Protein AF-A0A7J7ICZ2-F1 (afdb_monomer_lite)

InterPro domains:
  IPR003697 Nucleoside triphosphate pyrophosphatase Maf-like protein [PF02545] (10-114)
  IPR003697 Nucleoside triphosphate pyrophosphatase Maf-like protein [PTHR43213] (9-114)
  IPR029001 Inosine triphosphate pyrophosphatase-like [G3DSA:3.90.950.10] (3-115)
  IPR029001 Inosine triphosphate pyrophosphatase-like [SSF52972] (8-114)

Sequence (115 aa):
MRSGAQPFSLILGSSSRTRQQLLKELGYEFVVMRPDIDEEAIRHPDAERLVRLLGHAKADALLAHLGDRSRLDEQRAEGKPLLLITGDQVVVHEGRILEKPQDATEARRFISSYR

pLDDT: mean 89.65, std 11.32, range [46.28, 98.12]

Organism: NCBI:txid2690220

Foldseek 3Di:
DPPDDDLAAEEEQDPDPVVVVVCVVVVDDYHYHHQDDDLVVQDDLDQVVSFVVVQVSSVVRVVVVPVPVVNVVVRTDPPGHYDYGGTDDWDADPSDTHDPDPDPVSVVVVVVSVD

Structure (mmCIF, N/CA/C/O backbone):
data_AF-A0A7J7ICZ2-F1
#
_entry.id   AF-A0A7J7ICZ2-F1
#
loop_
_atom_site.group_PDB
_atom_site.id
_atom_site.type_symbol
_atom_site.label_atom_id
_atom_site.label_alt_id
_atom_site.label_comp_id
_atom_site.label_asym_id
_atom_site.label_entity_id
_atom_site.label_seq_id
_atom_site.pdbx_PDB_ins_code
_atom_site.Cartn_x
_atom_site.Cartn_y
_atom_site.Cartn_z
_atom_site.occupancy
_atom_site.B_iso_or_equiv
_atom_site.auth_seq_id
_atom_site.auth_comp_id
_atom_site.auth_asym_id
_atom_site.auth_atom_id
_atom_site.pdbx_PDB_model_num
ATOM 1 N N . MET A 1 1 ? -10.614 24.925 7.909 1.00 46.28 1 MET A N 1
ATOM 2 C CA . MET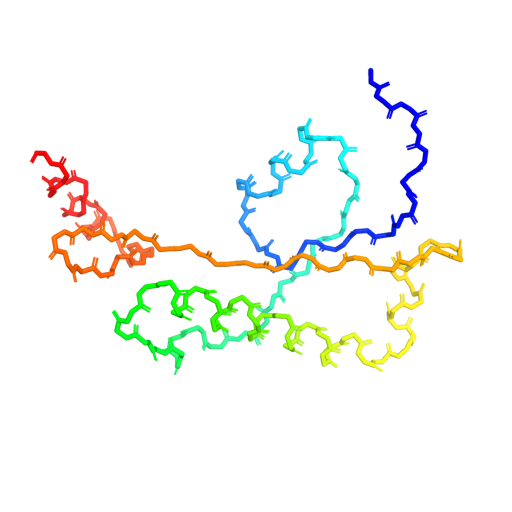 A 1 1 ? -10.247 23.605 8.470 1.00 46.28 1 MET A CA 1
ATOM 3 C C . MET A 1 1 ? -11.529 22.937 8.934 1.00 46.28 1 MET A C 1
ATOM 5 O O . MET A 1 1 ? -12.274 23.573 9.672 1.00 46.28 1 MET A O 1
ATOM 9 N N . ARG A 1 2 ? -11.861 21.734 8.447 1.00 49.06 2 ARG A N 1
ATOM 10 C CA . ARG A 1 2 ? -13.045 21.006 8.930 1.00 49.06 2 ARG A CA 1
ATOM 11 C C . ARG A 1 2 ? -12.766 20.536 10.360 1.00 49.06 2 ARG A C 1
ATOM 13 O O . ARG A 1 2 ? -12.144 19.507 10.570 1.00 49.06 2 ARG A O 1
ATOM 20 N N . SER A 1 3 ? -13.185 21.357 11.318 1.00 56.00 3 SER A N 1
ATOM 21 C CA . SER A 1 3 ? -13.157 21.086 12.754 1.00 56.00 3 SER A CA 1
ATOM 22 C C . SER A 1 3 ? -14.363 20.222 13.125 1.00 56.00 3 SER A C 1
ATOM 24 O O . SER A 1 3 ? -15.378 20.714 13.610 1.00 56.00 3 SER A O 1
ATOM 26 N N . GLY A 1 4 ? -14.294 18.937 12.794 1.00 65.81 4 GLY A N 1
ATOM 27 C CA . GLY A 1 4 ? -15.257 17.940 13.245 1.00 65.81 4 GLY A CA 1
ATOM 28 C C . GLY A 1 4 ? -14.494 16.715 13.715 1.00 65.81 4 GLY A C 1
ATOM 29 O O . GLY A 1 4 ? -13.615 16.236 13.000 1.00 65.81 4 GLY A O 1
ATOM 30 N N . ALA A 1 5 ? -14.802 16.223 14.915 1.00 77.94 5 ALA A N 1
ATOM 31 C CA . ALA A 1 5 ? -14.206 14.991 15.415 1.00 77.94 5 ALA A CA 1
ATOM 32 C C . ALA A 1 5 ? -14.478 13.851 14.419 1.00 77.94 5 ALA A C 1
ATOM 34 O O . ALA A 1 5 ? -15.615 13.655 13.988 1.00 77.94 5 ALA A O 1
ATOM 35 N N . GLN A 1 6 ? -13.437 13.106 14.043 1.00 87.50 6 GLN A N 1
ATOM 36 C CA . GLN A 1 6 ? -13.566 12.011 13.077 1.00 87.50 6 GLN A CA 1
ATOM 37 C C . GLN A 1 6 ? -14.522 10.940 13.625 1.00 87.50 6 GLN A C 1
ATOM 39 O O . GLN A 1 6 ? -14.394 10.586 14.803 1.00 87.50 6 GLN A O 1
ATOM 44 N N . PRO A 1 7 ? -15.470 10.417 12.820 1.00 90.62 7 PRO A N 1
ATOM 45 C CA . PRO A 1 7 ? -16.446 9.427 13.280 1.00 90.62 7 PRO A CA 1
ATOM 46 C C . PRO A 1 7 ? -15.853 8.015 13.416 1.00 90.62 7 PRO A C 1
ATOM 48 O O . PRO A 1 7 ? -16.572 7.087 13.764 1.00 90.62 7 PRO A O 1
ATOM 51 N N . PHE A 1 8 ? -14.559 7.843 13.144 1.00 91.62 8 PHE A N 1
ATOM 52 C CA . PHE A 1 8 ? -13.815 6.588 13.232 1.00 91.62 8 PHE A CA 1
ATOM 53 C C . PHE A 1 8 ? -12.388 6.845 13.730 1.00 91.62 8 PHE A C 1
ATOM 55 O O . PHE A 1 8 ? -11.868 7.951 13.577 1.00 91.62 8 PHE A O 1
ATOM 62 N N . SER A 1 9 ? -11.754 5.813 14.286 1.00 91.75 9 SER A N 1
ATOM 63 C CA . SER A 1 9 ? -10.293 5.733 14.398 1.00 91.75 9 SER A CA 1
ATOM 64 C C . SER A 1 9 ? -9.725 5.247 13.065 1.00 91.75 9 SER A C 1
ATOM 66 O 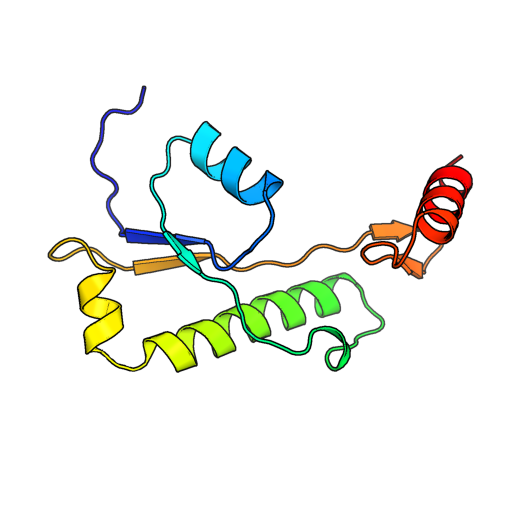O . SER A 1 9 ? -10.206 4.249 12.528 1.00 91.75 9 SER A O 1
ATOM 68 N N . LEU A 1 10 ? -8.713 5.925 12.524 1.00 93.62 10 LEU A N 1
ATOM 69 C CA . LEU A 1 10 ? -8.101 5.567 11.243 1.00 93.62 10 LEU A CA 1
ATOM 70 C C . LEU A 1 10 ? -6.718 4.934 11.440 1.00 93.62 10 LEU A C 1
ATOM 72 O O . LEU A 1 10 ? -5.843 5.509 12.085 1.00 93.62 10 LEU A O 1
ATOM 76 N N . ILE A 1 11 ? -6.503 3.776 10.817 1.00 94.12 11 ILE A N 1
ATOM 77 C CA . ILE A 1 11 ? -5.193 3.143 10.672 1.00 94.12 11 ILE A CA 1
ATOM 78 C C . ILE A 1 11 ? -4.794 3.160 9.198 1.00 94.12 11 ILE A C 1
ATOM 80 O O . ILE A 1 11 ? -5.496 2.630 8.335 1.00 94.12 11 ILE A O 1
ATOM 84 N N . LEU A 1 12 ? -3.619 3.716 8.913 1.00 96.44 12 LEU A N 1
ATOM 85 C CA . LEU A 1 12 ? -2.949 3.559 7.631 1.00 96.44 12 LEU A CA 1
ATOM 86 C C . LEU A 1 12 ? -2.012 2.347 7.694 1.00 96.44 12 LEU A C 1
ATOM 88 O O . LEU A 1 12 ? -0.920 2.420 8.260 1.00 96.44 12 LEU A O 1
ATOM 92 N N . GLY A 1 13 ? -2.412 1.257 7.045 1.00 95.44 13 GLY A N 1
ATOM 93 C CA . GLY A 1 13 ? -1.646 0.019 6.894 1.00 95.44 13 GLY A CA 1
ATOM 94 C C . GLY A 1 13 ? -0.537 0.106 5.838 1.00 95.44 13 GLY A C 1
ATOM 95 O O . GLY A 1 13 ? -0.415 -0.770 4.984 1.00 95.44 13 GLY A O 1
ATOM 96 N N . SER A 1 14 ? 0.216 1.210 5.800 1.00 93.38 14 SER A N 1
ATOM 97 C CA . SER A 1 14 ? 1.223 1.478 4.767 1.00 93.38 14 SER A CA 1
ATOM 98 C C . SER A 1 14 ? 2.374 2.344 5.286 1.00 93.38 14 SER A C 1
ATOM 100 O O . SER A 1 14 ? 2.172 3.406 5.873 1.00 93.38 14 SER A O 1
ATOM 102 N N . SER A 1 15 ? 3.607 1.962 4.941 1.00 90.88 15 SER A N 1
ATOM 103 C CA . SER A 1 15 ? 4.830 2.729 5.229 1.00 90.88 15 SER A CA 1
ATOM 104 C C . SER A 1 15 ? 5.100 3.888 4.253 1.00 90.88 15 SER A C 1
ATOM 106 O O . SER A 1 15 ? 6.024 4.670 4.474 1.00 90.88 15 SER A O 1
ATOM 108 N N . SER A 1 16 ? 4.311 4.025 3.179 1.00 93.00 16 SER A N 1
ATOM 109 C CA . SER A 1 16 ? 4.493 5.075 2.165 1.00 93.00 16 SER A CA 1
ATOM 110 C C . SER A 1 16 ? 4.349 6.485 2.748 1.00 93.00 16 SER A C 1
ATOM 112 O O . SER A 1 16 ? 3.267 6.868 3.202 1.00 93.00 16 SER A O 1
ATOM 114 N N . ARG A 1 17 ? 5.421 7.288 2.656 1.00 94.19 17 ARG A N 1
ATOM 115 C CA . ARG A 1 17 ? 5.415 8.708 3.054 1.00 94.19 17 ARG A CA 1
ATOM 116 C C . ARG A 1 17 ? 4.399 9.525 2.257 1.00 94.19 17 ARG A C 1
ATOM 118 O O . ARG A 1 17 ? 3.726 10.367 2.835 1.00 94.19 17 ARG A O 1
ATOM 125 N N . THR A 1 18 ? 4.236 9.237 0.967 1.00 95.06 18 THR A N 1
ATOM 126 C CA . THR A 1 18 ? 3.274 9.938 0.106 1.00 95.06 18 THR A CA 1
ATOM 127 C C . THR A 1 18 ? 1.834 9.689 0.551 1.00 95.06 18 THR A C 1
ATOM 129 O O . THR A 1 18 ? 1.055 10.630 0.639 1.00 95.06 18 THR A O 1
ATOM 132 N N . ARG A 1 19 ? 1.478 8.446 0.914 1.00 96.00 19 ARG A N 1
ATOM 133 C CA . ARG A 1 19 ? 0.126 8.136 1.422 1.00 96.00 19 ARG A CA 1
ATOM 134 C C . ARG A 1 19 ? -0.139 8.790 2.779 1.00 96.00 19 ARG A C 1
ATOM 136 O O . ARG A 1 19 ? -1.234 9.291 3.008 1.00 96.00 19 ARG A O 1
ATOM 143 N N . GLN A 1 20 ? 0.868 8.830 3.655 1.00 96.69 20 GLN A N 1
ATOM 144 C CA . GLN A 1 20 ? 0.776 9.556 4.925 1.00 96.69 20 GLN A CA 1
ATOM 145 C C . GLN A 1 20 ? 0.559 11.054 4.701 1.00 96.69 20 GLN A C 1
ATOM 147 O O . GLN A 1 20 ? -0.284 11.653 5.361 1.00 96.69 20 GLN A O 1
ATOM 152 N N . GLN A 1 21 ? 1.304 11.654 3.771 1.00 97.00 21 GLN A N 1
ATOM 153 C CA . GLN A 1 21 ? 1.170 13.067 3.437 1.00 97.00 21 GLN A CA 1
ATOM 154 C C . GLN A 1 21 ? -0.221 13.379 2.875 1.00 97.00 21 GLN A C 1
ATOM 156 O O . GLN A 1 21 ? -0.861 14.312 3.347 1.00 97.00 21 GLN A O 1
ATOM 161 N N . LEU A 1 22 ? -0.731 12.544 1.965 1.00 96.25 22 LEU A N 1
ATOM 162 C CA . LEU A 1 22 ? -2.069 12.702 1.395 1.00 96.25 22 LEU A CA 1
ATOM 163 C C . LEU A 1 22 ? -3.162 12.689 2.474 1.00 96.25 22 LEU A C 1
ATOM 165 O O . LEU A 1 22 ? -4.016 13.569 2.498 1.00 96.25 22 LEU A O 1
ATOM 169 N N . LEU A 1 23 ? -3.133 11.724 3.400 1.00 95.62 23 LEU A N 1
ATOM 170 C CA . LEU A 1 23 ? -4.121 11.672 4.485 1.00 95.62 23 LEU A CA 1
ATOM 171 C C . LEU A 1 23 ? -4.030 12.889 5.417 1.00 95.62 23 LEU A C 1
ATOM 173 O O . LEU A 1 23 ? -5.065 13.398 5.846 1.00 95.62 23 LEU A O 1
ATOM 177 N N . LYS A 1 24 ? -2.817 13.385 5.694 1.00 95.94 24 LYS A N 1
ATOM 178 C CA . LYS A 1 24 ? -2.614 14.613 6.480 1.00 95.94 24 LYS A CA 1
ATOM 179 C C . LYS A 1 24 ? -3.180 15.842 5.770 1.00 95.94 24 LYS A C 1
ATOM 181 O O . LYS A 1 24 ? -3.853 16.645 6.406 1.00 95.94 24 LYS A O 1
ATOM 186 N N . GLU A 1 25 ? -2.944 15.981 4.467 1.00 96.19 25 GLU A N 1
ATOM 187 C CA . GLU A 1 25 ? -3.477 17.082 3.650 1.00 96.19 25 GLU A CA 1
ATOM 188 C C . GLU A 1 25 ? -5.008 17.066 3.582 1.00 96.19 25 GLU A C 1
ATOM 190 O O . GLU A 1 25 ? -5.643 18.119 3.606 1.00 96.19 25 GLU A O 1
ATOM 195 N N . LEU A 1 26 ? -5.608 15.873 3.587 1.00 94.56 26 LEU A N 1
ATOM 196 C CA . LEU A 1 26 ? -7.057 15.690 3.695 1.00 94.56 26 LEU A CA 1
ATOM 197 C C . LEU A 1 26 ? -7.609 15.975 5.108 1.00 94.56 26 LEU A C 1
ATOM 199 O O . LEU A 1 26 ? -8.827 16.004 5.292 1.00 94.56 26 LEU A O 1
ATOM 203 N N . GLY A 1 27 ? -6.742 16.224 6.095 1.00 94.69 27 GLY A N 1
ATOM 204 C CA . GLY A 1 27 ? -7.116 16.572 7.466 1.00 94.69 27 GLY A CA 1
ATOM 205 C C . GLY A 1 27 ? -7.425 15.374 8.365 1.00 94.69 27 GLY A C 1
ATOM 206 O O . GLY A 1 27 ? -8.120 15.540 9.368 1.00 94.69 27 GLY A O 1
ATOM 207 N N . TYR A 1 28 ? -6.944 14.177 8.016 1.00 94.88 28 TYR A N 1
ATOM 208 C CA . TYR A 1 28 ? -7.114 12.989 8.848 1.00 94.88 28 TYR A CA 1
ATOM 209 C C . TYR A 1 28 ? -6.013 12.849 9.903 1.00 94.88 28 TYR A C 1
ATOM 211 O O . TYR A 1 28 ? -4.838 13.134 9.669 1.00 94.88 28 TYR A O 1
ATOM 219 N N . GLU A 1 29 ? -6.413 12.308 11.046 1.00 93.44 29 GLU A N 1
ATOM 220 C CA . GLU A 1 29 ? -5.555 11.855 12.131 1.00 93.44 29 GLU A CA 1
ATOM 221 C C . GLU A 1 29 ? -5.573 10.335 12.068 1.00 93.44 29 GLU A C 1
ATOM 223 O O . GLU A 1 29 ? -6.631 9.727 11.916 1.00 93.44 29 GLU A O 1
ATOM 228 N N . PHE A 1 30 ? -4.403 9.713 12.101 1.00 93.38 30 PHE A N 1
ATOM 229 C CA . PHE A 1 30 ? -4.302 8.277 11.901 1.00 93.38 30 PHE A CA 1
ATOM 230 C C . PHE A 1 30 ? -3.059 7.709 12.561 1.00 93.38 30 PHE A C 1
ATOM 232 O O . PHE A 1 30 ? -2.050 8.396 12.735 1.00 93.38 30 PHE A O 1
ATOM 239 N N . VAL A 1 31 ? -3.120 6.415 12.850 1.00 92.69 31 VAL A N 1
ATOM 240 C CA . VAL A 1 31 ? -1.966 5.624 13.274 1.00 92.69 31 VAL A CA 1
ATOM 241 C C . VAL A 1 31 ? -1.405 4.881 12.069 1.00 92.69 31 VAL A C 1
ATOM 243 O O . VAL A 1 31 ? -2.146 4.400 11.213 1.00 92.69 31 VAL A O 1
ATOM 246 N N . VAL A 1 32 ? -0.081 4.799 11.968 1.00 93.38 32 VAL A N 1
ATOM 247 C CA . VAL A 1 32 ? 0.581 4.020 10.918 1.00 93.38 32 VAL A CA 1
ATOM 248 C C . VAL A 1 32 ? 0.902 2.638 11.461 1.00 93.38 32 VAL A C 1
ATOM 250 O O . VAL A 1 32 ? 1.653 2.518 12.425 1.00 93.38 32 VAL A O 1
ATOM 253 N N . MET A 1 33 ? 0.405 1.601 10.794 1.00 92.38 33 MET A N 1
ATOM 254 C CA . MET A 1 33 ? 0.812 0.220 11.039 1.00 92.38 33 MET A CA 1
ATOM 255 C C . MET A 1 33 ? 1.462 -0.342 9.782 1.00 92.38 33 MET A C 1
ATOM 257 O O . MET A 1 33 ? 1.010 -0.098 8.663 1.00 92.38 33 MET A O 1
ATOM 261 N N . ARG A 1 34 ? 2.571 -1.058 9.951 1.00 90.19 34 ARG A N 1
ATOM 262 C CA . ARG A 1 34 ? 3.296 -1.650 8.827 1.00 90.19 34 ARG A CA 1
ATOM 263 C C . ARG A 1 34 ? 2.896 -3.119 8.715 1.00 90.19 34 ARG A C 1
ATOM 265 O O . ARG A 1 34 ? 3.043 -3.822 9.710 1.00 90.19 34 ARG A O 1
ATOM 272 N N . PRO A 1 35 ? 2.379 -3.564 7.559 1.00 87.00 35 PRO A N 1
ATOM 273 C CA . PRO A 1 35 ? 2.151 -4.981 7.335 1.00 87.00 35 PRO A CA 1
ATOM 274 C C . PRO A 1 35 ? 3.505 -5.694 7.288 1.00 87.00 35 PRO A C 1
ATOM 276 O O . PRO A 1 35 ? 4.437 -5.201 6.653 1.00 87.00 35 PRO A O 1
ATOM 279 N N . ASP A 1 36 ? 3.596 -6.824 7.978 1.00 87.94 36 ASP A N 1
ATOM 280 C CA . ASP A 1 36 ? 4.749 -7.721 7.940 1.00 87.94 36 ASP A CA 1
ATOM 281 C C . ASP A 1 36 ? 4.408 -8.884 7.004 1.00 87.94 36 ASP A C 1
ATOM 283 O O . ASP A 1 36 ? 3.807 -9.874 7.421 1.00 87.94 36 ASP A O 1
ATOM 287 N N . ILE A 1 37 ? 4.656 -8.689 5.705 1.00 91.75 37 ILE A N 1
ATOM 288 C CA . ILE A 1 37 ? 4.392 -9.690 4.669 1.00 91.75 37 ILE A CA 1
ATOM 289 C C . ILE A 1 37 ? 5.561 -9.782 3.695 1.00 91.75 37 ILE A C 1
ATOM 291 O O . ILE A 1 37 ? 6.205 -8.781 3.378 1.00 91.75 37 ILE A O 1
ATOM 295 N N . ASP A 1 38 ? 5.773 -10.983 3.169 1.00 91.81 38 ASP A N 1
ATOM 296 C CA . ASP A 1 38 ? 6.630 -11.204 2.012 1.00 91.81 38 ASP A CA 1
ATOM 297 C C . ASP A 1 38 ? 5.855 -10.852 0.732 1.00 91.81 38 ASP A C 1
ATOM 299 O O . ASP A 1 38 ? 5.114 -11.667 0.175 1.00 91.81 38 ASP A O 1
ATOM 303 N N . GLU A 1 39 ? 5.982 -9.597 0.289 1.00 89.19 39 GLU A N 1
ATOM 304 C CA . GLU A 1 39 ? 5.358 -9.129 -0.953 1.00 89.19 39 GLU A CA 1
ATOM 305 C C . GLU A 1 39 ? 5.906 -9.877 -2.178 1.00 89.19 39 GLU A C 1
ATOM 307 O O . GLU A 1 39 ? 5.215 -9.944 -3.193 1.00 89.19 39 GLU A O 1
ATOM 312 N N . GLU A 1 40 ? 7.107 -10.470 -2.101 1.00 89.62 40 GLU A N 1
ATOM 313 C CA . GLU A 1 40 ? 7.735 -11.159 -3.229 1.00 89.62 40 GLU A CA 1
ATOM 314 C C . GLU A 1 40 ? 7.101 -12.519 -3.537 1.00 89.62 40 GLU A C 1
ATOM 316 O O . GLU A 1 40 ? 7.039 -12.931 -4.699 1.00 89.62 40 GLU A O 1
ATOM 321 N N . ALA A 1 41 ? 6.535 -13.172 -2.520 1.00 93.56 41 ALA A N 1
ATOM 322 C CA . ALA A 1 41 ? 5.806 -14.429 -2.662 1.00 93.56 41 ALA A CA 1
ATOM 323 C C . ALA A 1 41 ? 4.451 -14.279 -3.384 1.00 93.56 41 ALA A C 1
ATOM 325 O O . ALA A 1 41 ? 3.893 -15.261 -3.881 1.00 93.56 41 ALA A O 1
ATOM 326 N N . ILE A 1 42 ? 3.902 -13.062 -3.461 1.00 94.62 42 ILE A N 1
ATOM 327 C CA . ILE A 1 42 ? 2.602 -12.788 -4.082 1.00 94.62 42 ILE A CA 1
ATOM 328 C C . ILE A 1 42 ? 2.837 -12.269 -5.497 1.00 94.62 42 ILE A C 1
ATOM 330 O O . ILE A 1 42 ? 3.298 -11.149 -5.707 1.00 94.62 42 ILE A O 1
ATOM 334 N N . ARG A 1 43 ? 2.514 -13.084 -6.501 1.00 95.94 43 ARG A N 1
ATOM 335 C CA . ARG A 1 43 ? 2.732 -12.748 -7.913 1.00 95.94 43 ARG A CA 1
ATOM 336 C C . ARG A 1 43 ? 1.495 -13.031 -8.744 1.00 95.94 43 ARG A C 1
ATOM 338 O O . ARG A 1 43 ? 0.817 -14.039 -8.564 1.00 95.94 43 ARG A O 1
ATOM 345 N N . HIS A 1 44 ? 1.216 -12.136 -9.683 1.00 97.12 44 HIS A N 1
ATOM 346 C CA . HIS A 1 44 ? 0.151 -12.299 -10.658 1.00 97.12 44 HIS A CA 1
ATOM 347 C C . HIS A 1 44 ? 0.516 -11.528 -11.941 1.00 97.12 44 HIS A C 1
ATOM 349 O O . HIS A 1 44 ? 1.019 -10.411 -11.831 1.00 97.12 44 HIS A O 1
ATOM 355 N N . PRO A 1 45 ? 0.297 -12.093 -13.146 1.00 95.00 45 PRO A N 1
ATOM 356 C CA . PRO A 1 45 ? 0.686 -11.444 -14.404 1.00 95.00 45 PRO A CA 1
ATOM 357 C C . PRO A 1 45 ? -0.183 -10.230 -14.756 1.00 95.00 45 PRO A C 1
ATOM 359 O O . PRO A 1 45 ? 0.275 -9.317 -15.432 1.00 95.00 45 PRO A O 1
ATOM 362 N N . ASP A 1 46 ? -1.436 -10.218 -14.300 1.00 97.38 46 ASP A N 1
ATOM 363 C CA . ASP A 1 46 ? -2.308 -9.045 -14.387 1.00 97.38 46 ASP A CA 1
ATOM 364 C C . ASP A 1 46 ? -2.041 -8.084 -13.221 1.00 97.38 46 ASP A C 1
ATOM 366 O O . ASP A 1 46 ? -2.143 -8.479 -12.054 1.00 97.38 46 ASP A O 1
ATOM 370 N N . ALA A 1 47 ? -1.717 -6.834 -13.558 1.00 97.31 47 ALA A N 1
ATOM 371 C CA . ALA A 1 47 ? -1.306 -5.803 -12.612 1.00 97.31 47 ALA A CA 1
ATOM 372 C C . ALA A 1 47 ? -2.428 -5.395 -11.652 1.00 97.31 47 ALA A C 1
ATOM 374 O O . ALA A 1 47 ? -2.175 -5.192 -10.465 1.00 97.31 47 ALA A O 1
ATOM 375 N N . GLU A 1 48 ? -3.667 -5.299 -12.141 1.00 97.25 48 GLU A N 1
ATOM 376 C CA . GLU A 1 48 ? -4.814 -4.924 -11.313 1.00 97.25 48 GLU A CA 1
ATOM 377 C C . GLU A 1 48 ? -5.076 -5.989 -10.244 1.00 97.25 48 GLU A C 1
ATOM 379 O O . GLU A 1 48 ? -5.251 -5.685 -9.060 1.00 97.25 48 GLU A O 1
ATOM 384 N N . ARG A 1 49 ? -5.044 -7.261 -10.641 1.00 97.75 49 ARG A N 1
ATOM 385 C CA . ARG A 1 49 ? -5.185 -8.378 -9.716 1.00 97.75 49 ARG A CA 1
ATOM 386 C C . ARG A 1 49 ? -4.001 -8.483 -8.762 1.00 97.75 49 ARG A C 1
ATOM 388 O O . ARG A 1 49 ? -4.233 -8.758 -7.588 1.00 97.75 49 ARG A O 1
ATOM 395 N N . LEU A 1 50 ? -2.774 -8.213 -9.215 1.00 97.69 50 LEU A N 1
ATOM 396 C CA . LEU A 1 50 ? -1.594 -8.179 -8.347 1.00 97.69 50 LEU A CA 1
ATOM 397 C C . LEU A 1 50 ? -1.764 -7.166 -7.205 1.00 97.69 50 LEU A C 1
ATOM 399 O O . LEU A 1 50 ? -1.665 -7.544 -6.038 1.00 97.69 50 LEU A O 1
ATOM 403 N N . VAL A 1 51 ? -2.083 -5.904 -7.512 1.00 97.19 51 VAL A N 1
ATOM 404 C CA . VAL A 1 51 ? -2.199 -4.868 -6.468 1.00 97.19 51 VAL A CA 1
ATOM 405 C C . VAL A 1 51 ? -3.371 -5.117 -5.521 1.00 97.19 51 VAL A C 1
ATOM 407 O O . VAL A 1 51 ? -3.271 -4.811 -4.332 1.00 97.19 51 VAL A O 1
ATOM 410 N N . ARG A 1 52 ? -4.468 -5.719 -6.007 1.00 97.75 52 ARG A N 1
ATOM 411 C CA . ARG A 1 52 ? -5.584 -6.153 -5.151 1.00 97.75 52 ARG A CA 1
ATOM 412 C C . ARG A 1 52 ? -5.152 -7.270 -4.198 1.00 97.75 52 ARG A C 1
ATOM 414 O O . ARG A 1 52 ? -5.434 -7.174 -3.008 1.00 97.75 52 ARG A O 1
ATOM 421 N N . LEU A 1 53 ? -4.445 -8.292 -4.693 1.00 97.81 53 LEU A N 1
ATOM 422 C CA . LEU A 1 53 ? -3.920 -9.386 -3.864 1.00 97.81 53 LEU A CA 1
ATOM 423 C C . LEU A 1 53 ? -2.970 -8.861 -2.782 1.00 97.81 53 LEU A C 1
ATOM 425 O O . LEU A 1 53 ? -3.134 -9.205 -1.614 1.00 97.81 53 LEU A O 1
ATOM 429 N N . LEU A 1 54 ? -2.037 -7.976 -3.144 1.00 97.06 54 LEU A N 1
ATOM 430 C CA . LEU A 1 54 ? -1.126 -7.336 -2.193 1.00 97.06 54 LEU A CA 1
ATOM 431 C C . LEU A 1 54 ? -1.884 -6.480 -1.169 1.00 97.06 54 LEU A C 1
ATOM 433 O O . LEU A 1 54 ? -1.603 -6.550 0.025 1.00 97.06 54 LEU A O 1
ATOM 437 N N . GLY A 1 55 ? -2.877 -5.699 -1.604 1.00 96.62 55 GLY A N 1
ATOM 438 C CA . GLY A 1 55 ? -3.721 -4.903 -0.710 1.00 96.62 55 GLY A CA 1
ATOM 439 C C . GLY A 1 55 ? -4.469 -5.753 0.324 1.00 96.62 55 GLY A C 1
ATOM 440 O O . GLY A 1 55 ? -4.473 -5.403 1.508 1.00 96.62 55 GLY A O 1
ATOM 441 N N . HIS A 1 56 ? -5.046 -6.880 -0.107 1.00 96.88 56 HIS A N 1
ATOM 442 C CA . HIS A 1 56 ? -5.722 -7.834 0.775 1.00 96.88 56 HIS A CA 1
ATOM 443 C C . HIS A 1 56 ? -4.749 -8.529 1.727 1.00 96.88 56 HIS A C 1
ATOM 445 O O . HIS A 1 56 ? -4.978 -8.499 2.930 1.00 96.88 56 HIS A O 1
ATOM 451 N N . ALA A 1 57 ? -3.616 -9.037 1.237 1.00 96.69 57 ALA A N 1
ATOM 452 C CA . ALA A 1 57 ? -2.616 -9.685 2.085 1.00 96.69 57 ALA A CA 1
ATOM 453 C C . ALA A 1 57 ? -2.087 -8.752 3.189 1.00 96.69 57 ALA A C 1
ATOM 455 O O . ALA A 1 57 ? -1.927 -9.167 4.338 1.00 96.69 57 ALA A O 1
ATOM 456 N N . LYS A 1 58 ? -1.882 -7.463 2.877 1.00 96.25 58 LYS A N 1
ATOM 457 C CA . LYS A 1 58 ? -1.514 -6.443 3.877 1.00 96.25 58 LYS A CA 1
ATOM 458 C C . LYS A 1 58 ? -2.604 -6.274 4.935 1.00 96.25 58 LYS A C 1
ATOM 460 O O . LYS A 1 58 ? -2.282 -6.099 6.108 1.00 96.25 58 LYS A O 1
ATOM 465 N N . ALA A 1 59 ? -3.876 -6.302 4.534 1.00 95.06 59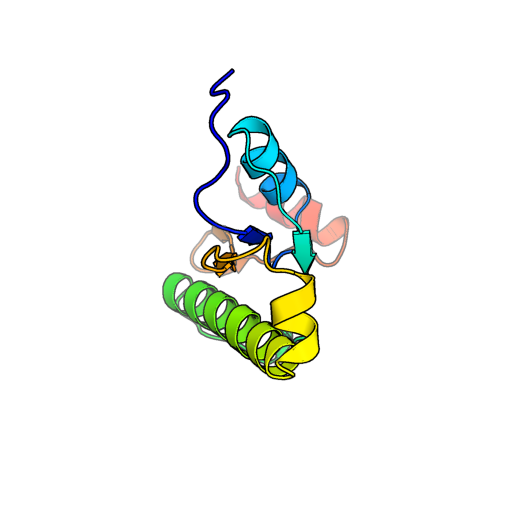 ALA A N 1
ATOM 466 C CA . ALA A 1 59 ? -4.994 -6.202 5.467 1.00 95.06 59 ALA A CA 1
ATOM 467 C C . ALA A 1 59 ? -5.071 -7.440 6.362 1.00 95.06 59 ALA A C 1
ATOM 469 O O . ALA A 1 59 ? -5.133 -7.288 7.577 1.00 95.06 59 ALA A O 1
ATOM 470 N N . ASP A 1 60 ? -4.988 -8.638 5.785 1.00 94.19 60 ASP A N 1
ATOM 471 C CA . ASP A 1 60 ? -5.073 -9.904 6.515 1.00 94.19 60 ASP A CA 1
ATOM 472 C C . ASP A 1 60 ? -3.960 -10.026 7.564 1.00 94.19 60 ASP A C 1
ATOM 474 O O . ASP A 1 60 ? -4.232 -10.354 8.719 1.00 94.19 60 ASP A O 1
ATOM 478 N N . ALA A 1 61 ? -2.722 -9.669 7.209 1.00 92.81 61 ALA A N 1
ATOM 479 C CA . ALA A 1 61 ? -1.596 -9.678 8.142 1.00 92.81 61 ALA A CA 1
ATOM 480 C C . ALA A 1 61 ? -1.784 -8.692 9.307 1.00 92.81 61 ALA A C 1
ATOM 482 O O . ALA A 1 61 ? -1.525 -9.023 10.467 1.00 92.81 61 ALA A O 1
ATOM 483 N N . LEU A 1 62 ? -2.277 -7.482 9.021 1.00 91.88 62 LEU A N 1
ATOM 484 C CA . LEU A 1 62 ? -2.558 -6.484 10.054 1.00 91.88 62 LEU A CA 1
ATOM 485 C C . LEU A 1 62 ? -3.742 -6.892 10.935 1.00 91.88 62 LEU A C 1
ATOM 487 O O . LEU A 1 62 ? -3.687 -6.706 12.147 1.00 91.88 62 LEU A O 1
ATOM 491 N N . LEU A 1 63 ? -4.792 -7.479 10.359 1.00 90.19 63 LEU A N 1
ATOM 492 C CA . LEU A 1 63 ? -5.948 -7.975 11.104 1.00 90.19 63 LEU A CA 1
ATOM 493 C C . LEU A 1 63 ? -5.581 -9.158 12.001 1.00 90.19 63 LEU A C 1
ATOM 495 O O . LEU A 1 63 ? -6.047 -9.206 13.134 1.00 90.19 63 LEU A O 1
ATOM 499 N N . ALA A 1 64 ? -4.708 -10.063 11.552 1.00 88.38 64 ALA A N 1
ATOM 500 C CA . ALA A 1 64 ? -4.182 -11.139 12.390 1.00 88.38 64 ALA A CA 1
ATOM 501 C C . ALA A 1 64 ? -3.404 -10.586 13.596 1.00 88.38 64 ALA A C 1
ATOM 503 O O . ALA A 1 64 ? -3.565 -11.073 14.713 1.00 88.38 64 ALA A O 1
ATOM 504 N N . HIS A 1 65 ? -2.624 -9.519 13.393 1.00 81.44 65 HIS A N 1
ATOM 505 C CA . HIS A 1 65 ? -1.908 -8.833 14.471 1.00 81.44 65 HIS A CA 1
ATOM 506 C C . HIS A 1 65 ? -2.841 -8.072 15.431 1.00 81.44 65 HIS A C 1
ATOM 508 O O . HIS A 1 65 ? -2.568 -7.977 16.627 1.00 81.44 65 HIS A O 1
ATOM 514 N N . LEU A 1 66 ? -3.940 -7.527 14.907 1.00 78.94 66 LEU A N 1
ATOM 515 C CA . LEU A 1 66 ? -4.977 -6.824 15.663 1.00 78.94 66 LEU A CA 1
ATOM 516 C C . LEU A 1 66 ? -5.987 -7.774 16.330 1.00 78.94 66 LEU A C 1
ATOM 518 O O . LEU A 1 66 ? -6.734 -7.341 17.195 1.00 78.94 66 LEU A O 1
ATOM 522 N N . GLY A 1 67 ? -6.028 -9.058 15.962 1.00 66.94 67 GLY A N 1
ATOM 523 C CA . GLY A 1 67 ? -6.979 -10.042 16.496 1.00 66.94 67 GLY A CA 1
ATOM 524 C C . GLY A 1 67 ? -6.906 -10.240 18.017 1.00 66.94 67 GLY A C 1
ATOM 525 O O . GLY A 1 67 ? -7.858 -10.739 18.620 1.00 66.94 67 GLY A O 1
ATOM 526 N N . ASP A 1 68 ? -5.822 -9.793 18.653 1.00 66.75 68 ASP A N 1
ATOM 527 C CA . ASP A 1 68 ? -5.774 -9.568 20.094 1.00 66.75 68 ASP A CA 1
ATOM 528 C C . ASP A 1 68 ? -6.624 -8.333 20.447 1.00 66.75 68 ASP A C 1
ATOM 530 O O . ASP A 1 68 ? -6.196 -7.188 20.280 1.00 66.75 68 ASP A O 1
ATOM 534 N N . ARG A 1 69 ? -7.859 -8.573 20.918 1.00 60.25 69 ARG A N 1
ATOM 535 C CA . ARG A 1 69 ? -8.861 -7.533 21.235 1.00 60.25 69 ARG A CA 1
ATOM 536 C C . ARG A 1 69 ? -8.302 -6.395 22.093 1.00 60.25 69 ARG A C 1
ATOM 538 O O . ARG A 1 69 ? -8.730 -5.261 21.910 1.00 60.25 69 ARG A O 1
ATOM 545 N N . SER A 1 70 ? -7.327 -6.681 22.957 1.00 62.19 70 SER A N 1
ATOM 546 C CA . SER A 1 70 ? -6.668 -5.668 23.788 1.00 62.19 70 SER A CA 1
ATOM 547 C C . SER A 1 70 ? -6.026 -4.550 22.954 1.00 62.19 70 SER A C 1
ATOM 549 O O . SER A 1 70 ? -6.226 -3.371 23.236 1.00 62.19 70 SER A O 1
ATOM 551 N N . ARG A 1 71 ? -5.350 -4.898 21.854 1.00 65.25 71 ARG A N 1
ATOM 552 C CA . ARG A 1 71 ? -4.667 -3.942 20.968 1.00 65.25 71 ARG A CA 1
ATOM 553 C C . ARG A 1 71 ? -5.630 -3.168 20.080 1.00 65.25 71 ARG A C 1
ATOM 555 O O . ARG A 1 71 ? -5.355 -2.028 19.723 1.00 65.25 71 ARG A O 1
ATOM 562 N N . LEU A 1 72 ? -6.759 -3.771 19.708 1.00 66.94 72 LEU A N 1
ATOM 563 C CA . LEU A 1 72 ? -7.819 -3.069 18.978 1.00 66.94 72 LEU A CA 1
ATOM 564 C C . LEU A 1 72 ? -8.462 -1.980 19.832 1.00 66.94 72 LEU A C 1
ATOM 566 O O . LEU A 1 72 ? -8.745 -0.902 19.312 1.00 66.94 72 LEU A O 1
ATOM 570 N N . ASP A 1 73 ? -8.687 -2.268 21.112 1.00 67.19 73 ASP A N 1
ATOM 571 C CA . ASP A 1 73 ? -9.308 -1.332 22.043 1.00 67.19 73 ASP A CA 1
ATOM 572 C C . ASP A 1 73 ? -8.359 -0.166 22.373 1.00 67.19 73 ASP A C 1
ATOM 574 O O . ASP A 1 73 ? -8.804 0.977 22.397 1.00 67.19 73 ASP A O 1
ATOM 578 N N . GLU A 1 74 ? -7.045 -0.407 22.480 1.00 69.12 74 GLU A N 1
ATOM 579 C CA . GLU A 1 74 ? -6.027 0.654 22.623 1.00 69.12 74 GLU A CA 1
ATOM 580 C C . GLU A 1 74 ? -5.997 1.643 21.445 1.00 69.12 74 GLU A C 1
ATOM 582 O O . GLU A 1 74 ? -5.714 2.828 21.621 1.00 69.12 74 GLU A O 1
ATOM 587 N N . GLN A 1 75 ? -6.269 1.169 20.226 1.00 67.50 75 GLN A N 1
ATOM 588 C CA . GLN A 1 75 ? -6.240 1.993 19.009 1.00 67.50 75 GLN A CA 1
ATOM 589 C C . GLN A 1 75 ? -7.594 2.661 18.708 1.00 67.50 75 GLN A C 1
ATOM 591 O O . GLN A 1 75 ? -7.702 3.518 17.819 1.00 67.50 75 GLN A O 1
ATOM 596 N N . ARG A 1 76 ? -8.655 2.284 19.429 1.00 73.25 76 ARG A N 1
ATOM 597 C CA . ARG A 1 76 ? -9.990 2.871 19.292 1.00 73.25 76 ARG A CA 1
ATOM 598 C C . ARG A 1 76 ? -10.155 4.021 20.273 1.00 73.25 76 ARG A C 1
ATOM 600 O O . ARG A 1 76 ? -10.071 3.847 21.480 1.00 73.25 76 ARG A O 1
ATOM 607 N N . ALA A 1 77 ? -10.492 5.198 19.754 1.00 71.31 77 ALA A N 1
ATOM 608 C CA . ALA A 1 77 ? -11.108 6.212 20.597 1.00 71.31 77 ALA A CA 1
ATOM 609 C C . ALA A 1 77 ? -12.481 5.693 21.061 1.00 71.31 77 ALA A C 1
ATOM 611 O O . ALA A 1 77 ? -13.187 5.052 20.276 1.00 71.31 77 ALA A O 1
ATOM 612 N N . GLU A 1 78 ? -12.845 5.966 22.317 1.00 76.19 78 GLU A N 1
ATOM 613 C CA . GLU A 1 78 ? -14.035 5.423 22.987 1.00 76.19 78 GLU A CA 1
ATOM 614 C C . GLU A 1 78 ? -15.274 5.396 22.072 1.00 76.19 78 GLU A C 1
ATOM 616 O O . GLU A 1 78 ? -15.740 6.423 21.573 1.00 76.19 78 GLU A O 1
ATOM 621 N N . GLY A 1 79 ? -15.785 4.187 21.814 1.00 76.50 79 GLY A N 1
ATOM 622 C CA . GLY A 1 79 ? -17.010 3.950 21.045 1.00 76.50 79 GLY A CA 1
ATOM 623 C C . GLY A 1 79 ? -16.909 4.122 19.524 1.00 76.50 79 GLY A C 1
ATOM 624 O O . GLY A 1 79 ? -17.910 3.910 18.837 1.00 76.50 79 GLY A O 1
ATOM 625 N N . LYS A 1 80 ? -15.744 4.474 18.959 1.00 85.75 80 LYS A N 1
ATOM 626 C CA . LYS A 1 80 ? -15.616 4.697 17.510 1.00 85.75 80 LYS A CA 1
ATOM 627 C C . LYS A 1 80 ? -15.324 3.408 16.723 1.00 85.75 80 LYS A C 1
ATOM 629 O O . LYS A 1 80 ? -14.533 2.563 17.162 1.00 85.75 80 LYS A O 1
ATOM 634 N N . PRO A 1 81 ? -15.918 3.238 15.524 1.00 90.06 81 PRO A N 1
ATOM 635 C CA . PRO A 1 81 ? -15.492 2.212 14.581 1.00 90.06 81 PRO A CA 1
ATOM 636 C C . PRO A 1 81 ? -14.031 2.424 14.162 1.00 90.06 81 PRO A C 1
ATOM 638 O O . PRO A 1 81 ? -13.535 3.549 14.129 1.00 90.06 81 PRO A O 1
ATOM 641 N N . LEU A 1 82 ? -13.353 1.330 13.825 1.00 90.06 82 LEU A N 1
ATOM 642 C CA . LEU A 1 82 ? -11.987 1.344 13.314 1.00 90.06 82 LEU A CA 1
ATOM 643 C C . LEU A 1 82 ? -12.018 1.191 11.794 1.00 90.06 82 LEU A C 1
ATOM 645 O O . LEU A 1 82 ? -12.651 0.265 11.287 1.00 90.06 82 LEU A O 1
ATOM 649 N N . LEU A 1 83 ? -11.320 2.072 11.085 1.00 93.19 83 LEU A N 1
ATOM 650 C CA . LEU A 1 83 ? -11.114 2.001 9.644 1.00 93.19 83 LEU A CA 1
ATOM 651 C C . LEU A 1 83 ? -9.643 1.682 9.366 1.00 93.19 83 LEU A C 1
ATOM 653 O O . LEU A 1 83 ? -8.764 2.470 9.707 1.00 93.19 83 LEU A O 1
ATOM 657 N N . LEU A 1 84 ? -9.376 0.539 8.736 1.00 94.19 84 LEU A N 1
ATOM 658 C CA . LEU A 1 84 ? -8.050 0.158 8.249 1.00 94.19 84 LEU A CA 1
ATOM 659 C C . LEU A 1 84 ? -7.977 0.405 6.740 1.00 94.19 84 LEU A C 1
ATOM 661 O O . LEU A 1 84 ? -8.790 -0.129 5.989 1.00 94.19 84 LEU A O 1
ATOM 665 N N . ILE A 1 85 ? -6.990 1.184 6.295 1.00 96.25 85 ILE A N 1
ATOM 666 C CA . ILE A 1 85 ? -6.708 1.401 4.872 1.00 96.25 85 ILE A CA 1
ATOM 667 C C . ILE A 1 85 ? -5.390 0.724 4.510 1.00 96.25 85 ILE A C 1
ATOM 669 O O . ILE A 1 85 ? -4.326 1.114 4.995 1.00 96.25 85 ILE A O 1
ATOM 673 N N . THR A 1 86 ? -5.454 -0.247 3.604 1.00 96.75 86 THR A N 1
ATOM 674 C CA . THR A 1 86 ? -4.295 -0.849 2.938 1.00 96.75 86 THR A CA 1
ATOM 675 C C . THR A 1 86 ? -4.370 -0.595 1.439 1.00 96.75 86 THR A C 1
ATOM 677 O O . THR A 1 86 ? -5.401 -0.196 0.898 1.00 96.75 86 THR A O 1
ATOM 680 N N . GLY A 1 87 ? -3.251 -0.780 0.751 1.00 94.19 87 GLY A N 1
ATOM 681 C CA . GLY A 1 87 ? -3.222 -0.651 -0.694 1.00 94.19 87 GLY A CA 1
ATOM 682 C C . GLY A 1 87 ? -1.829 -0.841 -1.252 1.00 94.19 87 GLY A C 1
ATOM 683 O O . GLY A 1 87 ? -0.822 -0.627 -0.565 1.00 94.19 87 GLY A O 1
ATOM 684 N N . ASP A 1 88 ? -1.799 -1.206 -2.524 1.00 95.69 88 ASP A N 1
ATOM 685 C CA . ASP A 1 88 ? -0.577 -1.374 -3.282 1.00 95.69 88 ASP A CA 1
ATOM 686 C C . ASP A 1 88 ? -0.640 -0.651 -4.630 1.00 95.69 88 ASP A C 1
ATOM 688 O O . ASP A 1 88 ? -1.700 -0.171 -5.033 1.00 95.69 88 ASP A O 1
ATOM 692 N N . GLN A 1 89 ? 0.514 -0.449 -5.261 1.00 95.56 89 GLN A N 1
ATOM 693 C CA . GLN A 1 89 ? 0.620 0.285 -6.514 1.00 95.56 89 GLN A CA 1
ATOM 694 C C . GLN A 1 89 ? 1.856 -0.173 -7.280 1.00 95.56 89 GLN A C 1
ATOM 696 O O . GLN A 1 89 ? 2.965 -0.142 -6.751 1.00 95.56 89 GLN A O 1
ATOM 701 N N . VAL A 1 90 ? 1.653 -0.446 -8.564 1.00 96.44 90 VAL A N 1
ATOM 702 C CA . VAL A 1 90 ? 2.705 -0.741 -9.537 1.00 96.44 90 VAL A CA 1
ATOM 703 C C . VAL A 1 90 ? 2.579 0.184 -10.744 1.00 96.44 90 VAL A C 1
ATOM 705 O O . VAL A 1 90 ? 1.538 0.814 -10.950 1.00 96.44 90 VAL A O 1
ATOM 708 N N . VAL A 1 91 ? 3.635 0.269 -11.547 1.00 96.81 91 VAL A N 1
ATOM 709 C CA . VAL A 1 91 ? 3.595 0.901 -12.870 1.00 96.81 91 VAL A CA 1
ATOM 710 C C . VAL A 1 91 ? 3.484 -0.195 -13.923 1.00 96.81 91 VAL A C 1
ATOM 712 O O . VAL A 1 91 ? 4.132 -1.228 -13.806 1.00 96.81 91 VAL A O 1
ATOM 715 N N . VAL A 1 92 ? 2.681 0.025 -14.964 1.00 96.94 92 VAL A N 1
ATOM 716 C CA . VAL A 1 92 ? 2.684 -0.829 -16.157 1.00 96.94 92 VAL A CA 1
ATOM 717 C C . VAL A 1 92 ? 3.286 -0.041 -17.307 1.00 96.94 92 VAL A C 1
ATOM 719 O O . VAL A 1 92 ? 2.798 1.035 -17.647 1.00 96.94 92 VAL A O 1
ATOM 722 N N . HIS A 1 93 ? 4.347 -0.572 -17.903 1.00 96.44 93 HIS A N 1
ATOM 723 C CA . HIS A 1 93 ? 5.043 0.056 -19.018 1.00 96.44 93 HIS A CA 1
ATOM 724 C C . HIS A 1 93 ? 5.462 -1.013 -20.027 1.00 96.44 93 HIS A C 1
ATOM 726 O O . HIS A 1 93 ? 6.060 -2.018 -19.648 1.00 96.44 93 HIS A O 1
ATOM 732 N N . GLU A 1 94 ? 5.084 -0.832 -21.296 1.00 94.69 94 GLU A N 1
ATOM 733 C CA . GLU A 1 94 ? 5.329 -1.800 -22.381 1.00 94.69 94 GLU A CA 1
ATOM 734 C C . GLU A 1 94 ? 4.894 -3.240 -22.035 1.00 94.69 94 GLU A C 1
ATOM 736 O O . GLU A 1 94 ? 5.590 -4.217 -22.307 1.00 94.69 94 GLU A O 1
ATOM 741 N N . GLY A 1 95 ? 3.740 -3.380 -21.372 1.00 94.06 95 GLY A N 1
ATOM 742 C CA . GLY A 1 95 ? 3.206 -4.680 -20.952 1.00 94.06 95 GLY A CA 1
ATOM 743 C C . GLY A 1 95 ? 3.949 -5.332 -19.779 1.00 94.06 95 GLY A C 1
ATOM 744 O O . GLY A 1 95 ? 3.656 -6.477 -19.442 1.00 94.06 95 GLY A O 1
ATOM 745 N N . ARG A 1 96 ? 4.892 -4.628 -19.139 1.00 94.81 96 ARG A N 1
ATOM 746 C CA . ARG A 1 96 ? 5.634 -5.103 -17.964 1.00 94.81 96 ARG A CA 1
ATOM 747 C C . ARG A 1 96 ? 5.174 -4.389 -16.703 1.00 94.81 96 ARG A C 1
ATOM 749 O O . ARG A 1 96 ? 4.982 -3.175 -16.708 1.00 94.81 96 ARG A O 1
ATOM 756 N N . ILE A 1 97 ? 5.053 -5.152 -15.622 1.00 96.44 97 ILE A N 1
ATOM 757 C CA . ILE A 1 97 ? 4.841 -4.626 -14.275 1.00 96.44 97 ILE A CA 1
ATOM 758 C C . ILE A 1 97 ? 6.195 -4.176 -13.728 1.00 96.44 97 ILE A C 1
ATOM 760 O O . ILE A 1 97 ? 7.134 -4.967 -13.664 1.00 96.44 97 ILE A O 1
ATOM 764 N N . LEU A 1 98 ? 6.287 -2.906 -13.347 1.00 96.00 98 LEU A N 1
ATOM 765 C CA . LEU A 1 98 ? 7.441 -2.306 -12.696 1.00 96.00 98 LEU A CA 1
ATOM 766 C C . LEU A 1 98 ? 7.074 -1.986 -11.244 1.00 96.00 98 LEU A C 1
ATOM 768 O O . LEU A 1 98 ? 6.185 -1.171 -10.972 1.00 96.00 98 LEU A O 1
ATOM 772 N N . GLU A 1 99 ? 7.766 -2.640 -10.317 1.00 94.56 99 GLU A N 1
ATOM 773 C CA . GLU A 1 99 ? 7.708 -2.343 -8.885 1.00 94.56 99 GLU A CA 1
ATOM 774 C C . GLU A 1 99 ? 8.748 -1.264 -8.527 1.00 94.56 99 GLU A C 1
ATOM 776 O O . GLU A 1 99 ? 9.261 -0.546 -9.392 1.00 94.56 99 GLU A O 1
ATOM 781 N N . LYS A 1 100 ? 9.051 -1.091 -7.237 1.00 92.69 100 LYS A N 1
ATOM 782 C CA . LYS A 1 100 ? 10.118 -0.170 -6.833 1.00 92.69 100 LYS A CA 1
ATOM 783 C C . LYS A 1 100 ? 11.452 -0.678 -7.387 1.00 92.69 100 LYS A C 1
ATOM 785 O O . LYS A 1 100 ? 11.737 -1.862 -7.228 1.00 92.69 100 LYS A O 1
ATOM 790 N N . PRO A 1 101 ? 12.274 0.2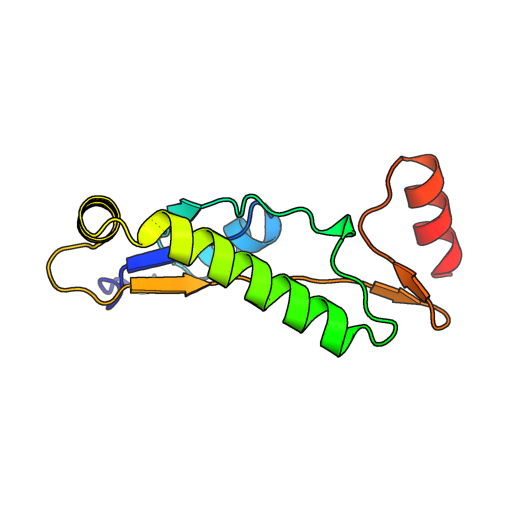00 -7.983 1.00 95.62 101 PRO A N 1
ATOM 791 C CA . PRO A 1 101 ? 13.588 -0.209 -8.439 1.00 95.62 101 PRO A CA 1
ATOM 792 C C . PRO A 1 101 ? 14.423 -0.681 -7.244 1.00 95.62 101 PRO A C 1
ATOM 794 O O . PRO A 1 101 ? 14.405 -0.049 -6.184 1.00 95.62 101 PRO A O 1
ATOM 797 N N . GLN A 1 102 ? 15.159 -1.771 -7.429 1.00 94.69 102 GLN A N 1
ATOM 798 C CA . GLN A 1 102 ? 16.035 -2.348 -6.410 1.00 94.69 102 GLN A CA 1
ATOM 799 C C . GLN A 1 102 ? 17.257 -1.460 -6.151 1.00 94.69 102 GLN A C 1
ATOM 801 O O . GLN A 1 102 ? 17.778 -1.414 -5.037 1.00 94.69 102 GLN A O 1
ATOM 806 N N . ASP A 1 103 ? 17.696 -0.717 -7.172 1.00 97.25 103 ASP A N 1
ATOM 807 C CA . ASP A 1 103 ? 18.855 0.163 -7.095 1.00 97.25 103 ASP A CA 1
ATOM 808 C C . ASP A 1 103 ? 18.760 1.389 -8.030 1.00 97.25 103 ASP A C 1
ATOM 810 O O . ASP A 1 103 ? 17.815 1.582 -8.802 1.00 97.25 103 ASP A O 1
ATOM 814 N N . ALA A 1 104 ? 19.770 2.262 -7.951 1.00 98.00 104 ALA A N 1
ATOM 815 C CA . ALA A 1 104 ? 19.848 3.476 -8.760 1.00 98.00 104 ALA A CA 1
ATOM 816 C C . ALA A 1 104 ? 20.041 3.202 -10.263 1.00 98.00 104 ALA A C 1
ATOM 818 O O . ALA A 1 104 ? 19.656 4.033 -11.089 1.00 98.00 104 ALA A O 1
ATOM 819 N N . THR A 1 105 ? 20.645 2.071 -10.629 1.00 98.12 105 THR A N 1
ATOM 820 C CA . THR A 1 105 ? 20.862 1.674 -12.025 1.00 98.12 105 THR A CA 1
ATOM 821 C C . THR A 1 105 ? 19.533 1.286 -12.662 1.00 98.12 105 THR A C 1
ATOM 823 O O . THR A 1 105 ? 19.183 1.792 -13.729 1.00 98.12 105 THR A O 1
ATOM 826 N N . GLU A 1 106 ? 18.746 0.460 -11.977 1.00 96.94 106 GLU A N 1
ATOM 827 C CA . GLU A 1 106 ? 17.398 0.092 -12.385 1.00 96.94 106 GLU A CA 1
ATOM 828 C C . GLU A 1 106 ? 16.469 1.307 -12.422 1.00 96.94 106 GLU A C 1
ATOM 830 O O . GLU A 1 106 ? 15.747 1.491 -13.402 1.00 96.94 106 GLU A O 1
ATOM 835 N N . ALA A 1 107 ? 16.549 2.199 -11.431 1.00 97.44 107 ALA A N 1
ATOM 836 C CA . ALA A 1 107 ? 15.774 3.437 -11.440 1.00 97.44 107 ALA A CA 1
ATOM 837 C C . ALA A 1 107 ? 16.062 4.287 -12.693 1.00 97.44 107 ALA A C 1
ATOM 839 O O . ALA A 1 107 ? 15.136 4.769 -13.346 1.00 97.44 107 ALA A O 1
ATOM 840 N N . ARG A 1 108 ? 17.340 4.440 -13.079 1.00 97.44 108 ARG A N 1
ATOM 841 C CA . ARG A 1 108 ? 17.734 5.151 -14.312 1.00 97.44 108 ARG A CA 1
ATOM 842 C C . ARG A 1 108 ? 17.219 4.453 -15.566 1.00 97.44 108 ARG A C 1
ATOM 844 O O . ARG A 1 108 ? 16.821 5.143 -16.506 1.00 97.44 108 ARG A O 1
ATOM 851 N N . ARG A 1 109 ? 17.213 3.116 -15.579 1.00 96.50 109 ARG A N 1
ATOM 852 C CA . ARG A 1 109 ? 16.656 2.313 -16.675 1.00 96.50 109 ARG A CA 1
ATOM 853 C C . ARG A 1 109 ? 15.154 2.553 -16.823 1.00 96.50 109 ARG A C 1
ATOM 855 O O . ARG A 1 109 ? 14.731 2.871 -17.927 1.00 96.50 109 ARG A O 1
ATOM 862 N N . PHE A 1 110 ? 14.386 2.481 -15.732 1.00 96.75 110 PHE A N 1
ATOM 863 C CA . PHE A 1 110 ? 12.946 2.773 -15.739 1.00 96.75 110 PHE A CA 1
ATOM 864 C C 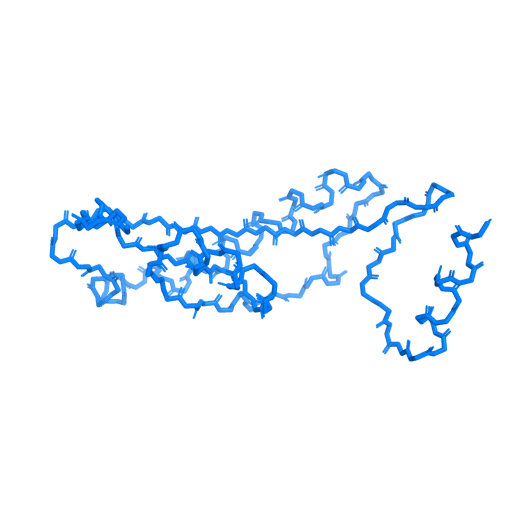. PHE A 1 110 ? 12.668 4.199 -16.227 1.00 96.75 110 PHE A C 1
ATOM 866 O O . PHE A 1 110 ? 11.870 4.401 -17.130 1.00 96.75 110 PHE A O 1
ATOM 873 N N . ILE A 1 111 ? 13.369 5.203 -15.691 1.00 96.69 111 ILE A N 1
ATOM 874 C CA . ILE A 1 111 ? 13.161 6.605 -16.093 1.00 96.69 111 ILE A CA 1
ATOM 875 C C . ILE A 1 111 ? 13.480 6.820 -17.577 1.00 96.69 111 ILE A C 1
ATOM 877 O O . ILE A 1 111 ? 12.789 7.577 -18.254 1.00 96.69 111 ILE A O 1
ATOM 881 N N . SER A 1 112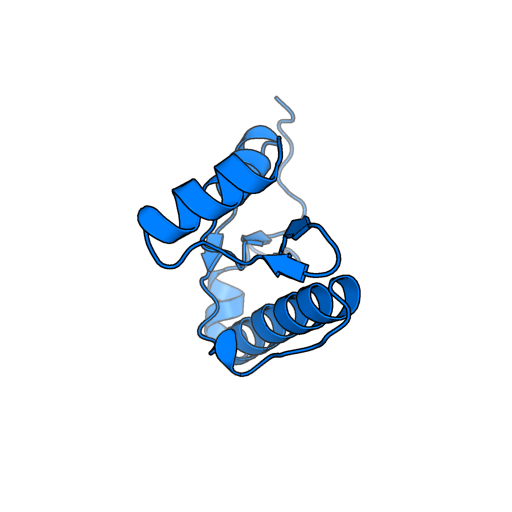 ? 14.532 6.174 -18.084 1.00 96.44 112 SER A N 1
ATOM 882 C CA . SER A 1 112 ? 14.943 6.325 -19.482 1.00 96.44 112 SER A CA 1
ATOM 883 C C . SER A 1 112 ? 14.010 5.613 -20.462 1.00 96.44 112 SER A C 1
ATOM 885 O O . SER A 1 112 ? 13.962 6.036 -21.613 1.00 96.44 112 SER A O 1
ATOM 887 N N . SER A 1 113 ? 13.281 4.572 -20.034 1.00 95.69 113 SER A N 1
ATOM 888 C CA . SER A 1 113 ? 12.332 3.857 -20.897 1.00 95.69 113 SER A CA 1
ATOM 889 C C . SER A 1 113 ? 11.018 4.614 -21.110 1.00 95.69 113 SER A C 1
ATOM 891 O O . SER A 1 113 ? 10.349 4.384 -22.104 1.00 95.69 113 SER A O 1
ATOM 893 N N . TYR A 1 114 ? 10.659 5.563 -20.239 1.00 94.88 114 TYR A N 1
ATOM 894 C CA . TYR A 1 114 ? 9.431 6.365 -20.376 1.00 94.88 114 TYR A CA 1
ATOM 895 C C . TYR A 1 114 ? 9.477 7.455 -21.461 1.00 94.88 114 TYR A C 1
ATOM 897 O O . TYR A 1 114 ? 8.555 8.269 -21.527 1.00 94.88 114 TYR A O 1
ATOM 905 N N . ARG A 1 115 ? 10.563 7.540 -22.235 1.00 80.62 115 ARG A N 1
ATOM 906 C CA . ARG A 1 115 ? 10.774 8.591 -23.238 1.00 80.62 115 ARG A CA 1
ATOM 907 C C . ARG A 1 115 ? 10.086 8.303 -24.561 1.00 80.62 115 ARG A C 1
ATOM 909 O O . ARG A 1 115 ? 10.068 7.124 -24.966 1.00 80.62 115 ARG A O 1
#

Radius of gyration: 17.21 Å; chains: 1; bounding box: 38×38×47 Å

Secondary structure (DSSP, 8-state):
------SSEEEE----HHHHHHHHHTT---EE------GGG---SSHHHHHHHHHHHHHHHHHHHHTSHHHHHHHS-TTPPEEEE-----EEETTEEE-S-SSHHHHHHHHHHT-